Protein AF-A0A0K2RV17-F1 (afdb_monomer_lite)

Structure (mmCIF, N/CA/C/O backbone):
data_AF-A0A0K2RV17-F1
#
_entry.id   AF-A0A0K2RV17-F1
#
loop_
_atom_site.group_PDB
_atom_site.id
_atom_site.type_symbol
_atom_site.label_atom_id
_atom_site.label_alt_id
_atom_site.label_comp_id
_atom_site.label_asym_id
_atom_site.label_entity_id
_atom_site.label_seq_id
_atom_site.pdbx_PDB_ins_code
_atom_site.Cartn_x
_atom_site.Cartn_y
_atom_site.Cartn_z
_atom_site.occupancy
_atom_site.B_iso_or_equiv
_atom_site.auth_seq_id
_atom_site.auth_comp_id
_atom_site.auth_asym_id
_atom_site.auth_atom_id
_atom_site.pdbx_PDB_model_num
ATOM 1 N N . MET A 1 1 ? -12.071 6.802 8.023 1.00 78.62 1 MET A N 1
ATOM 2 C CA . MET A 1 1 ? -10.850 6.424 7.269 1.00 78.62 1 MET A CA 1
ATOM 3 C C . MET A 1 1 ? -10.879 4.932 6.962 1.00 78.62 1 MET A C 1
ATOM 5 O O . MET A 1 1 ? -11.625 4.220 7.616 1.00 78.62 1 MET A O 1
ATOM 9 N N . LEU A 1 2 ? -10.089 4.446 5.992 1.00 92.25 2 LEU A N 1
ATOM 10 C CA . LEU A 1 2 ? -9.983 3.001 5.693 1.00 92.25 2 LEU A CA 1
ATOM 11 C C . LEU A 1 2 ? -9.598 2.180 6.936 1.00 92.25 2 LEU A C 1
ATOM 13 O O . LEU A 1 2 ? -10.149 1.108 7.152 1.00 92.25 2 LEU A O 1
ATOM 17 N N . VAL A 1 3 ? -8.720 2.721 7.786 1.00 95.19 3 VAL A N 1
ATOM 18 C CA . VAL A 1 3 ? -8.352 2.104 9.071 1.00 95.19 3 VAL A CA 1
ATOM 19 C C . VAL A 1 3 ? -9.537 1.983 10.033 1.00 95.19 3 VAL A C 1
ATOM 21 O O . VAL A 1 3 ? -9.730 0.925 10.618 1.00 95.19 3 VAL A O 1
ATOM 24 N N . ASP A 1 4 ? -10.400 3.002 10.119 1.00 95.62 4 ASP A N 1
ATOM 25 C CA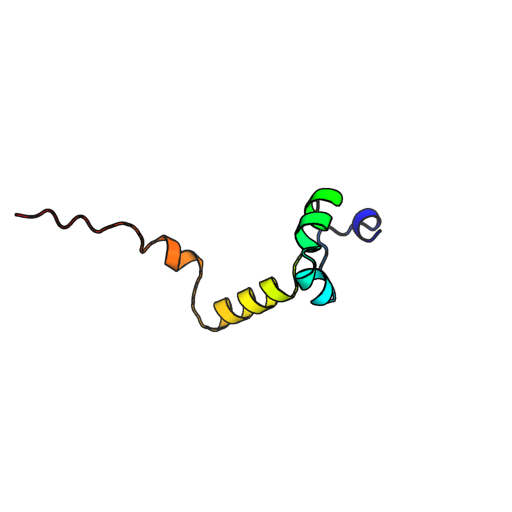 . ASP A 1 4 ? -11.606 2.961 10.967 1.00 95.62 4 ASP A CA 1
ATOM 26 C C . ASP A 1 4 ? -12.637 1.944 10.454 1.00 95.62 4 ASP A C 1
ATOM 28 O O . ASP A 1 4 ? -13.479 1.469 11.209 1.00 95.62 4 ASP A O 1
ATOM 32 N N . ALA A 1 5 ? -12.572 1.607 9.163 1.00 96.19 5 ALA A N 1
ATOM 33 C CA . ALA A 1 5 ? -13.373 0.553 8.549 1.00 96.19 5 ALA A CA 1
ATOM 34 C C . ALA A 1 5 ? -12.757 -0.852 8.726 1.00 96.19 5 ALA A C 1
ATOM 36 O O . ALA A 1 5 ? -13.293 -1.816 8.185 1.00 96.19 5 ALA A O 1
ATOM 37 N N . GLY A 1 6 ? -11.647 -0.976 9.464 1.00 96.50 6 GLY A N 1
ATOM 38 C CA . GLY A 1 6 ? -10.985 -2.248 9.761 1.00 96.50 6 GLY A CA 1
ATOM 39 C C . GLY A 1 6 ? -9.888 -2.652 8.776 1.00 96.50 6 GLY A C 1
ATOM 40 O O . GLY A 1 6 ? -9.494 -3.814 8.758 1.00 96.50 6 GLY A O 1
ATOM 41 N N . ALA A 1 7 ? -9.385 -1.739 7.938 1.00 96.94 7 ALA A N 1
ATOM 42 C CA . ALA A 1 7 ? -8.272 -2.063 7.050 1.00 96.94 7 ALA A CA 1
ATOM 43 C C . ALA A 1 7 ? -6.971 -2.285 7.842 1.00 96.94 7 ALA A C 1
ATOM 45 O O . ALA A 1 7 ? -6.429 -1.355 8.438 1.00 96.94 7 ALA A O 1
ATOM 46 N N . GLU A 1 8 ? -6.439 -3.505 7.776 1.00 97.56 8 GLU A N 1
ATOM 47 C CA . GLU A 1 8 ? -5.163 -3.887 8.398 1.00 97.56 8 GLU A CA 1
ATOM 48 C C . GLU A 1 8 ? -3.939 -3.438 7.583 1.00 97.56 8 GLU A C 1
ATOM 50 O O . GLU A 1 8 ? -2.824 -3.409 8.093 1.00 97.56 8 GLU A O 1
ATOM 55 N N . VAL A 1 9 ? -4.139 -3.081 6.310 1.00 97.44 9 VAL A N 1
ATOM 56 C CA . VAL A 1 9 ? -3.111 -2.625 5.364 1.00 97.44 9 VAL A CA 1
ATOM 57 C C . VAL A 1 9 ? -3.698 -1.561 4.442 1.00 97.44 9 VAL A C 1
ATOM 59 O O . VAL A 1 9 ? -4.850 -1.657 4.018 1.00 97.44 9 VAL A O 1
ATOM 62 N N . ILE A 1 10 ? -2.878 -0.576 4.068 1.00 97.44 10 ILE A N 1
ATOM 63 C CA . ILE A 1 10 ? -3.231 0.442 3.072 1.00 97.44 10 ILE A CA 1
ATOM 64 C C . ILE A 1 10 ? -2.334 0.301 1.846 1.00 97.44 10 ILE A C 1
ATOM 66 O O . ILE A 1 10 ? -1.114 0.288 1.966 1.00 97.44 10 ILE A O 1
ATOM 70 N N . VAL A 1 11 ? -2.917 0.266 0.650 1.00 97.00 11 VAL A N 1
ATOM 71 C CA . VAL A 1 11 ? -2.166 0.340 -0.612 1.00 97.00 11 VAL A CA 1
ATOM 72 C C . VAL A 1 11 ? -2.327 1.739 -1.192 1.00 97.00 11 VAL A C 1
ATOM 74 O O . VAL A 1 11 ? -3.446 2.204 -1.406 1.00 97.00 11 VAL A O 1
ATOM 77 N N . GLN A 1 12 ? -1.216 2.433 -1.441 1.00 96.19 12 GLN A N 1
ATOM 78 C CA . GLN A 1 12 ? -1.267 3.731 -2.107 1.00 96.19 12 GLN A CA 1
ATOM 79 C C . GLN A 1 12 ? -1.637 3.547 -3.583 1.00 96.19 12 GLN A C 1
ATOM 81 O O . GLN A 1 12 ? -0.906 2.926 -4.349 1.00 96.19 12 GLN A O 1
ATOM 86 N N . GLY A 1 13 ? -2.767 4.127 -3.989 1.00 95.44 13 GLY A N 1
ATOM 87 C CA . GLY A 1 13 ? -3.297 3.995 -5.351 1.00 95.44 13 GLY A CA 1
ATOM 88 C C . GLY A 1 13 ? -2.614 4.866 -6.413 1.00 95.44 13 GLY A C 1
ATOM 89 O O . GLY A 1 13 ? -3.047 4.861 -7.559 1.00 95.44 13 GLY A O 1
ATOM 90 N N . SER A 1 14 ? -1.588 5.646 -6.056 1.00 96.25 14 SER A N 1
ATOM 91 C CA . SER A 1 14 ? -0.888 6.543 -6.983 1.00 96.25 14 SER A CA 1
ATOM 92 C C . SER A 1 14 ? 0.595 6.647 -6.645 1.00 96.25 14 SER A C 1
ATOM 94 O O . SER A 1 14 ? 0.957 6.871 -5.490 1.00 96.25 14 SER A O 1
ATOM 96 N N . THR A 1 15 ? 1.444 6.564 -7.671 1.00 96.62 15 THR A N 1
ATOM 97 C CA . THR A 1 15 ? 2.899 6.764 -7.565 1.00 96.62 15 THR A CA 1
ATOM 98 C C . THR A 1 15 ? 3.277 8.203 -7.217 1.00 96.62 15 THR A C 1
ATOM 100 O O . THR A 1 15 ? 4.362 8.439 -6.694 1.00 96.62 15 THR A O 1
ATOM 103 N N . GLY A 1 16 ? 2.376 9.173 -7.419 1.00 97.56 16 GLY A N 1
ATOM 104 C CA . GLY A 1 16 ? 2.603 10.550 -6.973 1.00 97.56 16 GLY A CA 1
ATOM 105 C C . GLY A 1 16 ? 2.778 10.654 -5.453 1.00 97.56 16 GLY A C 1
ATOM 106 O O . GLY A 1 16 ? 3.535 11.495 -4.976 1.00 97.56 16 GLY A O 1
ATOM 107 N N . LEU A 1 17 ? 2.145 9.755 -4.687 1.00 97.06 17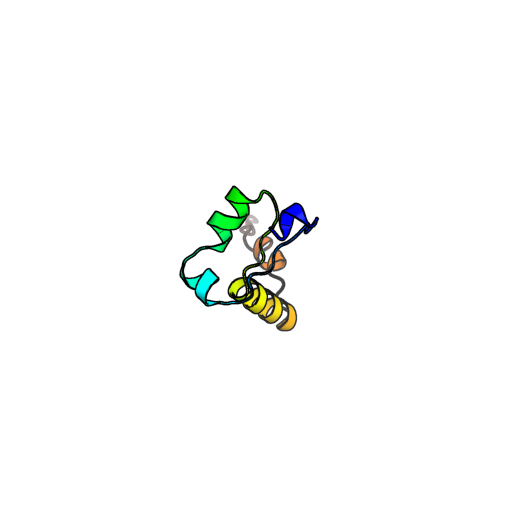 LEU A N 1
ATOM 108 C CA . LEU A 1 17 ? 2.314 9.667 -3.232 1.00 97.06 17 LEU A CA 1
ATOM 109 C C . LEU A 1 17 ? 3.690 9.110 -2.841 1.00 97.06 17 LEU A C 1
ATOM 111 O O . LEU A 1 17 ? 4.246 9.522 -1.820 1.00 97.06 17 LEU A O 1
ATOM 115 N N . SER A 1 18 ? 4.255 8.232 -3.671 1.00 96.31 18 SER A N 1
ATOM 116 C CA . SER A 1 18 ? 5.631 7.743 -3.553 1.00 96.31 18 SER A CA 1
ATOM 117 C C . SER A 1 18 ? 6.627 8.882 -3.744 1.00 96.31 18 SER A C 1
ATOM 119 O O . SER A 1 18 ? 7.523 9.067 -2.923 1.00 96.31 18 SER A O 1
ATOM 121 N N . SER A 1 19 ? 6.439 9.693 -4.793 1.00 97.25 19 SER A N 1
ATOM 122 C CA . SER A 1 19 ? 7.341 10.800 -5.137 1.00 97.25 19 SER A CA 1
ATOM 123 C C . SER A 1 19 ? 7.468 11.847 -4.031 1.00 97.25 19 SER A C 1
ATOM 125 O O . SER A 1 19 ? 8.530 12.441 -3.876 1.00 97.25 19 SER A O 1
ATOM 127 N N . ILE A 1 20 ? 6.408 12.058 -3.249 1.00 97.31 20 ILE A N 1
ATOM 128 C CA . ILE A 1 20 ? 6.404 13.003 -2.123 1.00 97.31 20 ILE A CA 1
ATOM 129 C C . ILE A 1 20 ? 6.719 12.341 -0.770 1.00 97.31 20 ILE A C 1
ATOM 131 O O . ILE A 1 20 ? 6.582 12.981 0.269 1.00 97.31 20 ILE A O 1
ATOM 135 N N . GLY A 1 21 ? 7.096 11.058 -0.748 1.00 95.12 21 GLY A N 1
ATOM 136 C CA . GLY A 1 21 ? 7.469 10.348 0.481 1.00 95.12 21 GLY A CA 1
ATOM 137 C C . GLY A 1 21 ? 6.308 10.089 1.451 1.00 95.12 21 GLY A C 1
ATOM 138 O O . GLY A 1 21 ? 6.528 9.875 2.645 1.00 95.12 21 GLY A O 1
ATOM 139 N N . MET A 1 22 ? 5.063 10.080 0.965 1.00 96.75 22 MET A N 1
ATOM 140 C CA . MET A 1 22 ? 3.869 9.989 1.814 1.00 96.75 22 MET A CA 1
ATOM 141 C C . MET A 1 22 ? 3.765 8.648 2.555 1.00 96.75 22 MET A C 1
ATOM 143 O O . MET A 1 22 ? 3.121 8.557 3.597 1.00 96.75 22 MET A O 1
ATOM 147 N N . THR A 1 23 ? 4.396 7.588 2.044 1.00 96.31 23 THR A N 1
ATOM 148 C CA . THR A 1 23 ? 4.337 6.248 2.646 1.00 96.31 23 THR A CA 1
ATOM 149 C C . THR A 1 23 ? 4.839 6.247 4.088 1.00 96.31 23 THR A C 1
ATOM 151 O O . THR A 1 23 ? 4.176 5.681 4.952 1.00 96.31 23 THR A O 1
ATOM 154 N N . ALA A 1 24 ? 5.974 6.898 4.369 1.00 94.69 24 ALA A N 1
ATOM 155 C CA . ALA A 1 24 ? 6.542 6.946 5.717 1.00 94.69 24 ALA A CA 1
ATOM 156 C C . ALA A 1 24 ? 5.629 7.716 6.682 1.00 94.69 24 ALA A C 1
ATOM 158 O O . ALA A 1 24 ? 5.341 7.238 7.775 1.00 94.69 24 ALA A O 1
ATOM 159 N N . VAL A 1 25 ? 5.100 8.856 6.226 1.00 96.94 25 VAL A N 1
ATOM 160 C CA . VAL A 1 25 ? 4.178 9.696 7.002 1.00 96.94 25 VAL A CA 1
ATOM 161 C C . VAL A 1 25 ? 2.893 8.943 7.346 1.00 96.94 25 VAL A C 1
ATOM 163 O O . VAL A 1 25 ? 2.423 9.006 8.479 1.00 96.94 25 VAL A O 1
ATOM 166 N N . LEU A 1 26 ? 2.313 8.220 6.384 1.00 95.50 26 LEU A N 1
ATOM 167 C CA . LEU A 1 26 ? 1.087 7.458 6.618 1.00 95.50 26 LEU A CA 1
ATOM 168 C C . LEU A 1 26 ? 1.323 6.236 7.507 1.00 95.50 26 LEU A C 1
ATOM 170 O O . LEU A 1 26 ? 0.478 5.963 8.352 1.00 95.50 26 LEU A O 1
ATOM 174 N N . ARG A 1 27 ? 2.450 5.524 7.360 1.00 95.81 27 ARG A N 1
ATOM 175 C CA . ARG A 1 27 ? 2.790 4.404 8.259 1.00 95.81 27 ARG A CA 1
ATOM 176 C C . ARG A 1 27 ? 2.891 4.866 9.708 1.00 95.81 27 ARG A C 1
ATOM 178 O O . ARG A 1 27 ? 2.298 4.238 10.575 1.00 95.81 27 ARG A O 1
ATOM 185 N N . ASP A 1 28 ? 3.599 5.967 9.942 1.00 97.06 28 ASP A N 1
ATOM 186 C CA . ASP A 1 28 ? 3.785 6.538 11.279 1.00 97.06 28 ASP A CA 1
ATOM 187 C C . ASP A 1 28 ? 2.451 6.982 11.900 1.00 97.06 28 ASP A C 1
ATOM 189 O O . ASP A 1 28 ? 2.138 6.649 1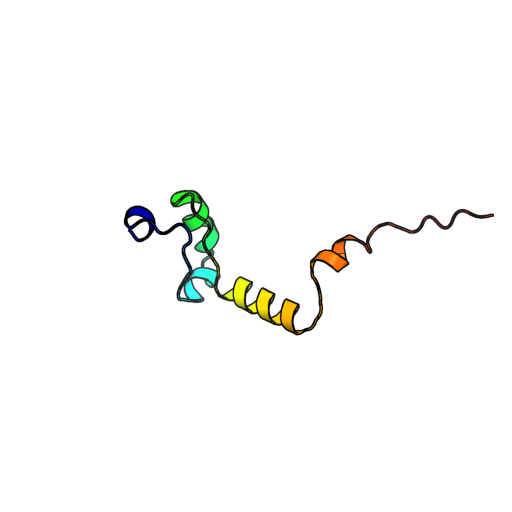3.038 1.00 97.06 28 ASP A O 1
ATOM 193 N N . ARG A 1 29 ? 1.604 7.663 11.116 1.00 96.31 29 ARG A N 1
ATOM 194 C CA . ARG A 1 29 ? 0.325 8.195 11.608 1.00 96.31 29 ARG A CA 1
ATOM 195 C C . ARG A 1 29 ? -0.768 7.152 11.802 1.00 96.31 29 ARG A C 1
ATOM 197 O O . ARG A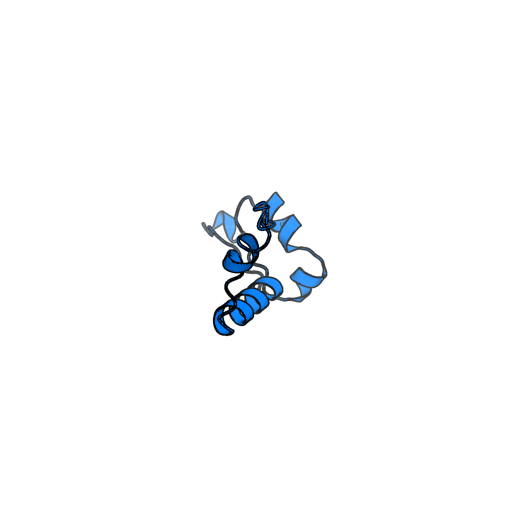 1 29 ? -1.615 7.335 12.669 1.00 96.31 29 ARG A O 1
ATOM 204 N N . LEU A 1 30 ? -0.822 6.132 10.948 1.00 95.00 30 LEU A N 1
ATOM 205 C CA . LEU A 1 30 ? -1.934 5.180 10.925 1.00 95.00 30 LEU A CA 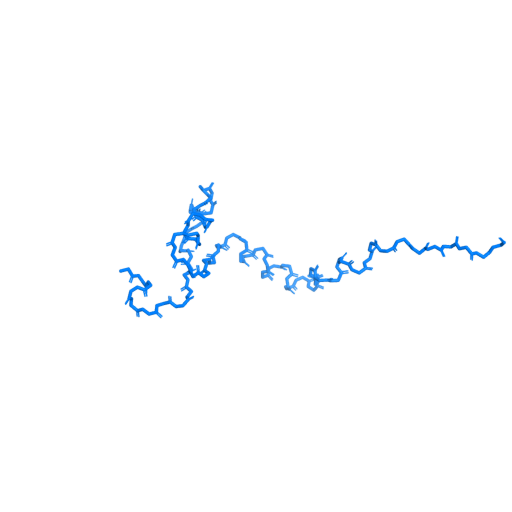1
ATOM 206 C C . LEU A 1 30 ? -1.652 3.913 11.736 1.00 95.00 30 LEU A C 1
ATOM 208 O O . LEU A 1 30 ? -2.586 3.167 12.010 1.00 95.00 30 LEU A O 1
ATOM 212 N N . GLY A 1 31 ? -0.392 3.638 12.087 1.00 95.12 31 GLY A N 1
ATOM 213 C CA . GLY A 1 31 ? -0.012 2.441 12.846 1.00 95.12 31 GLY A CA 1
ATOM 214 C C . GLY A 1 31 ? -0.216 1.119 12.095 1.00 95.12 31 GLY A C 1
ATOM 215 O O . GLY A 1 31 ? -0.011 0.054 12.671 1.00 95.12 31 GLY A O 1
ATOM 216 N N . VAL A 1 32 ? -0.591 1.175 10.813 1.00 96.94 32 VAL A N 1
ATOM 217 C CA . VAL A 1 32 ? -0.749 0.018 9.925 1.00 96.94 32 VAL A CA 1
ATOM 218 C C . VAL A 1 32 ? 0.259 0.083 8.776 1.00 96.94 32 VAL A C 1
ATOM 220 O O . VAL A 1 32 ? 0.681 1.177 8.375 1.00 96.94 32 VAL A O 1
ATOM 223 N N . PRO A 1 33 ? 0.662 -1.059 8.195 1.00 97.38 33 PRO A N 1
ATOM 224 C CA . PRO A 1 33 ? 1.554 -1.049 7.049 1.00 97.38 33 PRO A CA 1
ATOM 225 C C . PRO A 1 33 ? 0.916 -0.342 5.843 1.00 97.38 33 PRO A C 1
ATOM 227 O O . PRO A 1 33 ? -0.253 -0.547 5.508 1.00 97.38 33 PRO A O 1
ATOM 230 N N . VAL A 1 34 ? 1.720 0.471 5.153 1.00 97.44 34 VAL A N 1
ATOM 231 C CA . VAL A 1 34 ? 1.318 1.181 3.929 1.00 97.44 34 VAL A CA 1
ATOM 232 C C . VAL A 1 34 ? 2.204 0.736 2.776 1.00 97.44 34 VAL A C 1
ATOM 234 O O . VAL A 1 34 ? 3.416 0.954 2.814 1.00 97.44 34 VAL A O 1
ATOM 237 N N . ILE A 1 35 ? 1.630 0.116 1.754 1.00 97.50 35 ILE A N 1
ATOM 238 C CA . ILE A 1 35 ? 2.347 -0.373 0.579 1.00 97.50 35 ILE A CA 1
ATOM 239 C C . ILE A 1 35 ? 2.531 0.767 -0.422 1.00 97.50 35 ILE A C 1
ATOM 241 O O . ILE A 1 35 ? 1.564 1.375 -0.882 1.00 97.50 35 ILE A O 1
ATOM 245 N N . ASP A 1 36 ? 3.795 1.029 -0.742 1.00 97.50 36 ASP A N 1
ATOM 246 C CA . ASP A 1 36 ? 4.220 1.982 -1.759 1.00 97.50 36 ASP A CA 1
ATOM 247 C C . ASP A 1 36 ? 4.200 1.320 -3.151 1.00 97.50 36 ASP A C 1
ATOM 249 O O . ASP A 1 36 ? 4.870 0.296 -3.325 1.00 97.50 36 ASP A O 1
ATOM 253 N N . PRO A 1 37 ? 3.477 1.861 -4.150 1.00 97.06 37 PRO A N 1
ATOM 254 C CA . PRO A 1 37 ? 3.331 1.220 -5.455 1.00 97.06 37 PRO A CA 1
ATOM 255 C C . PRO A 1 37 ? 4.656 1.099 -6.217 1.00 97.06 37 PRO A C 1
ATOM 257 O O . PRO A 1 37 ? 4.858 0.106 -6.914 1.00 97.06 37 PRO A O 1
ATOM 260 N N . VAL A 1 38 ? 5.580 2.056 -6.072 1.00 97.12 38 VAL A N 1
ATOM 261 C CA . VAL A 1 38 ? 6.883 2.025 -6.762 1.00 97.12 38 VAL A CA 1
ATOM 262 C C . VAL A 1 38 ? 7.771 0.919 -6.195 1.00 97.12 38 VAL A C 1
ATOM 264 O O . VAL A 1 38 ? 8.293 0.087 -6.940 1.00 97.12 38 VAL A O 1
ATOM 267 N N . THR A 1 39 ? 7.896 0.857 -4.871 1.00 95.62 39 THR A N 1
ATOM 268 C CA . THR A 1 39 ? 8.658 -0.191 -4.181 1.00 95.62 39 THR A CA 1
ATOM 269 C C . THR A 1 39 ? 8.041 -1.570 -4.419 1.00 95.62 39 THR A C 1
ATOM 271 O O . THR A 1 39 ? 8.766 -2.545 -4.635 1.00 95.62 39 THR A O 1
ATOM 274 N N . ALA A 1 40 ? 6.707 -1.666 -4.433 1.00 96.25 40 ALA A N 1
ATOM 275 C CA . ALA A 1 40 ? 5.998 -2.901 -4.752 1.00 96.25 40 ALA A CA 1
ATOM 276 C C . ALA A 1 40 ? 6.299 -3.374 -6.182 1.00 96.25 40 ALA A C 1
ATOM 278 O O . ALA A 1 40 ? 6.669 -4.532 -6.369 1.00 96.25 40 ALA A O 1
ATOM 279 N N . ALA A 1 41 ? 6.233 -2.482 -7.176 1.00 95.31 41 ALA A N 1
ATOM 280 C CA . ALA A 1 41 ? 6.592 -2.805 -8.555 1.00 95.31 41 ALA A CA 1
ATOM 281 C C . ALA A 1 41 ? 8.049 -3.288 -8.671 1.00 95.31 41 ALA A C 1
ATOM 283 O O . ALA A 1 41 ? 8.304 -4.327 -9.278 1.00 95.31 41 ALA A O 1
ATOM 284 N N . GLY A 1 42 ? 8.996 -2.598 -8.024 1.00 95.25 42 GLY A N 1
ATOM 285 C CA . GLY A 1 42 ? 10.400 -3.022 -7.979 1.00 95.25 42 GLY A CA 1
ATOM 286 C C . GLY A 1 42 ? 10.589 -4.407 -7.351 1.00 95.25 42 GLY A C 1
ATOM 287 O O . GLY A 1 42 ? 11.345 -5.226 -7.867 1.00 95.25 42 GLY A O 1
ATOM 288 N N . SER A 1 43 ? 9.850 -4.701 -6.279 1.00 93.88 43 SER A N 1
ATOM 289 C CA . SER A 1 43 ? 9.900 -5.997 -5.588 1.00 93.88 43 SER A CA 1
ATOM 290 C C . SER A 1 43 ? 9.359 -7.135 -6.458 1.00 93.88 43 SER A C 1
ATOM 292 O O . SER A 1 43 ? 9.941 -8.219 -6.491 1.00 93.88 43 SER A O 1
ATOM 294 N N . VAL A 1 44 ? 8.272 -6.886 -7.195 1.00 93.81 44 VAL A N 1
ATOM 295 C CA . VAL A 1 44 ? 7.702 -7.848 -8.151 1.00 93.81 44 VAL A CA 1
ATOM 296 C C . VAL A 1 44 ? 8.678 -8.123 -9.293 1.00 93.81 44 VAL A C 1
ATOM 298 O O . VAL A 1 44 ? 8.914 -9.284 -9.616 1.00 93.81 44 VAL A O 1
ATOM 301 N N . LEU A 1 45 ? 9.291 -7.081 -9.862 1.00 93.94 45 LEU A N 1
ATOM 302 C CA . LEU A 1 45 ? 10.297 -7.231 -10.918 1.00 93.94 45 LEU A CA 1
ATOM 303 C C . LEU A 1 45 ? 11.498 -8.050 -10.443 1.00 93.94 45 LEU A C 1
ATOM 305 O O . LEU A 1 45 ? 11.923 -8.976 -11.129 1.00 93.94 45 LEU A O 1
ATOM 309 N N . LEU A 1 46 ? 12.013 -7.738 -9.254 1.00 91.75 46 LEU A N 1
ATOM 310 C CA . LEU A 1 46 ? 13.151 -8.439 -8.672 1.00 91.75 46 LEU A CA 1
ATOM 311 C C . LEU A 1 46 ? 12.835 -9.924 -8.430 1.00 91.75 46 LEU A C 1
ATOM 313 O O . LEU A 1 46 ? 13.613 -10.794 -8.817 1.00 91.75 46 LEU A O 1
ATOM 317 N N . SER A 1 47 ? 11.650 -10.206 -7.883 1.00 88.88 47 SER A N 1
ATOM 318 C CA . SER A 1 47 ? 11.173 -11.575 -7.654 1.00 88.88 47 SER A CA 1
ATOM 319 C C . SER A 1 47 ? 11.004 -12.348 -8.967 1.00 88.88 47 SER A C 1
ATOM 321 O O . SER A 1 47 ? 11.398 -13.507 -9.058 1.00 88.88 47 SER A O 1
ATOM 323 N N . GLY A 1 48 ? 10.453 -11.706 -10.003 1.00 84.62 48 GLY A N 1
ATOM 324 C CA . GLY A 1 48 ? 10.263 -12.314 -11.323 1.00 84.62 48 GLY A CA 1
ATOM 325 C C . GLY A 1 48 ? 11.569 -12.552 -12.086 1.00 84.62 48 GLY A C 1
ATOM 326 O O . GLY A 1 48 ? 11.655 -13.489 -12.873 1.00 84.62 48 GLY A O 1
ATOM 327 N N . ALA A 1 49 ? 12.604 -11.751 -11.824 1.00 83.56 49 ALA A N 1
ATOM 328 C CA . ALA A 1 49 ? 13.935 -11.923 -12.400 1.00 83.56 49 ALA A CA 1
ATOM 329 C C . ALA A 1 49 ? 14.746 -13.068 -11.753 1.00 83.56 49 ALA A C 1
ATOM 331 O O . ALA A 1 49 ? 15.888 -13.295 -12.147 1.00 83.56 49 ALA A O 1
ATOM 332 N N . GLY A 1 50 ? 14.198 -13.767 -10.749 1.00 77.25 50 GLY A N 1
ATOM 333 C CA . GLY A 1 50 ? 14.909 -14.815 -10.004 1.00 77.25 50 GLY A CA 1
ATOM 334 C C . GLY A 1 50 ? 16.047 -14.286 -9.124 1.00 77.25 50 GLY A C 1
ATOM 335 O O . GLY A 1 50 ? 16.827 -15.066 -8.583 1.00 77.25 50 GLY A O 1
ATOM 336 N N . ALA A 1 51 ? 16.152 -12.967 -8.971 1.00 66.62 51 ALA A N 1
ATOM 337 C CA . ALA A 1 51 ? 17.088 -12.342 -8.060 1.00 66.62 51 ALA A CA 1
ATOM 338 C C . ALA A 1 51 ? 16.429 -12.303 -6.680 1.00 66.62 51 ALA A C 1
ATOM 340 O O . ALA A 1 51 ? 15.619 -11.427 -6.401 1.00 66.62 51 ALA A O 1
ATOM 341 N N . ASP A 1 52 ? 16.734 -13.260 -5.810 1.00 68.94 52 ASP A N 1
ATOM 342 C CA . ASP A 1 52 ? 16.256 -13.181 -4.434 1.00 68.94 52 ASP A CA 1
ATOM 343 C C . ASP A 1 52 ? 17.075 -12.116 -3.664 1.00 68.94 52 ASP A C 1
ATOM 345 O O . ASP A 1 52 ? 18.295 -12.235 -3.512 1.00 68.94 52 ASP A O 1
ATOM 349 N N . PRO A 1 53 ? 16.443 -11.030 -3.174 1.00 60.81 53 PRO A N 1
ATOM 350 C CA . PRO A 1 53 ? 17.141 -10.001 -2.407 1.00 60.81 53 PRO A CA 1
ATOM 351 C C . PRO A 1 53 ? 17.746 -10.533 -1.103 1.00 60.81 53 PRO A C 1
ATOM 353 O O . PRO A 1 53 ? 18.675 -9.912 -0.582 1.00 60.81 53 PRO A O 1
ATOM 356 N N . ARG A 1 54 ? 17.257 -11.663 -0.570 1.00 62.56 54 ARG A N 1
ATOM 357 C CA . ARG A 1 54 ? 17.818 -12.286 0.637 1.00 62.56 54 ARG A CA 1
ATOM 358 C C . ARG A 1 54 ? 19.158 -12.966 0.366 1.00 62.56 54 ARG A C 1
ATOM 360 O O . ARG A 1 54 ? 20.017 -12.951 1.241 1.00 62.56 54 ARG A O 1
ATOM 367 N N . THR A 1 55 ? 19.396 -13.455 -0.851 1.00 57.50 55 THR A N 1
ATOM 368 C CA . THR A 1 55 ? 20.660 -14.114 -1.227 1.00 57.50 55 THR A CA 1
ATOM 369 C C . THR A 1 55 ? 21.837 -13.134 -1.296 1.00 57.50 55 THR A C 1
ATOM 371 O O . THR A 1 55 ? 22.989 -13.529 -1.143 1.00 57.50 55 THR A O 1
ATOM 374 N N . ARG A 1 56 ? 21.586 -11.824 -1.461 1.00 53.09 56 ARG A N 1
ATOM 375 C CA . ARG A 1 56 ? 22.650 -10.802 -1.436 1.00 53.09 56 ARG A CA 1
ATOM 376 C C . ARG A 1 56 ? 23.278 -10.625 -0.045 1.00 53.09 56 ARG A C 1
ATOM 378 O O . ARG A 1 56 ? 24.427 -10.198 0.040 1.00 53.09 56 ARG A O 1
ATOM 385 N N . ALA A 1 57 ? 22.558 -10.948 1.030 1.00 55.59 57 ALA A N 1
ATOM 386 C CA . ALA A 1 57 ? 23.068 -10.798 2.393 1.00 55.59 57 ALA A CA 1
ATOM 387 C C . ALA A 1 57 ? 24.104 -11.878 2.771 1.00 55.59 57 ALA A C 1
ATOM 389 O O . ALA A 1 57 ? 25.000 -11.595 3.562 1.00 55.59 57 ALA A O 1
ATOM 390 N N . GLU A 1 58 ? 24.049 -13.074 2.173 1.00 52.75 58 GLU A N 1
ATOM 391 C CA . GLU A 1 58 ? 24.980 -14.178 2.481 1.00 52.75 58 GLU A CA 1
ATOM 392 C C . GLU A 1 58 ? 26.366 -14.037 1.828 1.00 52.75 58 GLU A C 1
ATOM 394 O O . GLU A 1 58 ? 27.333 -14.641 2.289 1.00 52.75 58 GLU A O 1
ATOM 399 N N . ASN A 1 59 ? 26.516 -13.184 0.810 1.00 51.34 59 ASN A N 1
ATOM 400 C CA . ASN A 1 59 ? 27.758 -13.095 0.029 1.00 51.34 59 ASN A CA 1
ATOM 401 C C . ASN A 1 59 ? 28.753 -12.035 0.543 1.00 51.34 59 ASN A C 1
ATOM 403 O O . ASN A 1 59 ? 29.742 -11.753 -0.130 1.00 51.34 59 ASN A O 1
ATOM 407 N N . THR A 1 60 ? 28.514 -11.443 1.722 1.00 56.66 60 THR A N 1
ATOM 408 C CA . THR A 1 60 ? 29.394 -10.413 2.326 1.00 56.66 60 THR A CA 1
ATOM 409 C C . THR A 1 60 ? 30.095 -10.910 3.597 1.00 56.66 60 THR A C 1
ATOM 411 O O . THR A 1 60 ? 30.459 -10.120 4.463 1.00 56.66 60 THR A O 1
ATOM 414 N N . THR A 1 61 ? 30.317 -12.220 3.723 1.00 56.09 61 THR A N 1
ATOM 415 C CA . THR A 1 61 ? 31.335 -12.732 4.651 1.00 56.09 61 THR A CA 1
ATOM 416 C C . THR A 1 61 ? 32.640 -12.859 3.867 1.00 56.09 61 THR A C 1
ATOM 418 O O . THR A 1 61 ? 32.681 -13.650 2.920 1.00 56.09 61 THR A O 1
ATOM 421 N N . PRO A 1 62 ? 33.710 -12.107 4.192 1.00 50.41 62 PRO A N 1
ATOM 422 C CA . PRO A 1 62 ? 35.011 -12.369 3.596 1.00 50.41 62 PRO A CA 1
ATOM 423 C C . PRO A 1 62 ? 35.396 -13.808 3.946 1.00 50.41 62 PRO A C 1
ATOM 425 O O . PRO A 1 62 ? 35.523 -14.14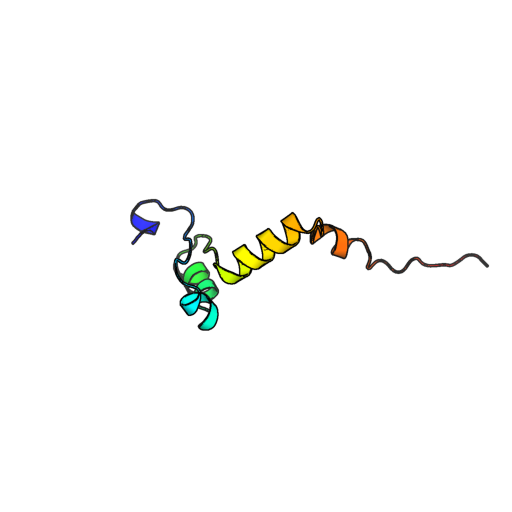9 5.122 1.00 50.41 62 PRO A O 1
ATOM 428 N N . ARG A 1 63 ? 35.544 -14.670 2.930 1.00 54.22 63 ARG A N 1
ATOM 429 C CA . ARG A 1 63 ? 36.221 -15.958 3.100 1.00 54.22 63 ARG A CA 1
ATOM 430 C C . ARG A 1 63 ? 37.626 -15.611 3.569 1.00 54.22 63 ARG A C 1
ATOM 432 O O . ARG A 1 63 ? 38.435 -15.137 2.779 1.00 54.22 63 ARG A O 1
ATOM 439 N N . THR A 1 64 ? 37.892 -15.787 4.855 1.00 57.12 64 THR A N 1
ATOM 440 C CA . THR A 1 64 ? 39.248 -15.846 5.380 1.00 57.12 64 THR A CA 1
ATOM 441 C C . THR A 1 64 ? 39.927 -17.044 4.726 1.00 57.12 64 THR A C 1
ATOM 443 O O . THR A 1 64 ? 39.864 -18.171 5.209 1.00 57.12 64 THR A O 1
ATOM 446 N N . GLU A 1 65 ? 40.551 -16.803 3.576 1.00 54.19 65 GLU A N 1
ATOM 447 C CA . GLU A 1 65 ? 41.708 -17.571 3.143 1.00 54.19 65 GLU A CA 1
ATOM 448 C C . GLU A 1 65 ? 42.806 -17.344 4.188 1.00 54.19 65 GLU A C 1
ATOM 450 O O . GLU A 1 65 ? 43.528 -16.354 4.154 1.00 54.19 65 GLU A O 1
ATOM 455 N N . CYS A 1 66 ? 42.891 -18.255 5.155 1.00 47.72 66 CYS A N 1
ATOM 456 C CA . CYS A 1 66 ? 44.083 -18.477 5.962 1.00 47.72 66 CYS A CA 1
ATOM 457 C C . CYS A 1 66 ? 44.380 -19.974 5.933 1.00 47.72 66 CYS A C 1
ATOM 459 O O . CYS A 1 66 ? 43.871 -20.742 6.748 1.00 47.72 66 CYS A O 1
ATOM 461 N N . SER A 1 67 ? 45.204 -20.378 4.973 1.00 51.91 67 SER A N 1
ATOM 462 C CA . SER A 1 67 ? 45.954 -21.629 5.038 1.00 51.91 67 SER A CA 1
ATOM 463 C C . SER A 1 67 ? 47.247 -21.473 4.245 1.00 51.91 67 SER A C 1
ATOM 465 O O . SER A 1 67 ? 47.293 -21.879 3.087 1.00 51.91 67 SER A O 1
ATOM 467 N N . TRP A 1 68 ? 48.241 -20.845 4.878 1.00 48.44 68 TRP A N 1
ATOM 468 C CA . TRP A 1 68 ? 49.669 -21.173 4.804 1.00 48.44 68 TRP A CA 1
ATOM 469 C C . TRP A 1 68 ? 50.309 -20.793 6.138 1.00 48.44 68 TRP A C 1
ATOM 471 O O . TRP A 1 68 ? 50.004 -19.682 6.629 1.00 48.44 68 TRP A O 1
#

Sequence (68 aa):
MLVDAGAEVIVQGSTGLSSIGMTAVLRDRLGVPVIDPVTAAGSVLLSGAGADPRTRAENTTPRTECSW

Secondary structure (DSSP, 8-state):
-TTTTT-S-EE-S-HHHHHTTHHHHHHHHHSS-EE-HHHHHHHHHHHHTT--TTHHHHTTS-------

Foldseek 3Di:
DVVVVPDQEAEDPDLVCVVVVVQVVCCVVSVHHYHRPVVVVVVVVCVVVVNDPVVVVVPPDPPPPDDD

Radius of gyration: 18.51 Å; chains: 1; bounding box: 63×35×25 Å

pLDDT: mean 84.45, std 17.79, range [47.72, 97.56]